Protein AF-A0A5J4RAZ3-F1 (afdb_monomer_lite)

Sequence (82 aa):
MATGTLGGVFTTVEGILIKAKERLEQVSFVGDSATKTEKNKFSAFIQAIDSMSKMSEGPFTIILNDPLGNSYIQDLFYPNPD

Structure (mmCIF, N/CA/C/O backbone):
data_AF-A0A5J4RAZ3-F1
#
_entry.id   AF-A0A5J4RAZ3-F1
#
loop_
_atom_site.group_PDB
_atom_site.id
_atom_site.type_symbol
_atom_site.label_atom_id
_atom_site.label_alt_id
_atom_site.label_comp_id
_atom_site.label_asym_id
_atom_site.label_entity_id
_atom_site.label_seq_id
_atom_site.pdbx_PDB_ins_code
_atom_site.Cartn_x
_atom_site.Cartn_y
_atom_site.Cartn_z
_atom_site.occupancy
_atom_site.B_iso_or_equiv
_atom_site.auth_seq_id
_atom_site.auth_comp_id
_atom_site.auth_asym_id
_atom_site.auth_atom_id
_atom_site.pdbx_PDB_model_num
ATOM 1 N N . MET A 1 1 ? 9.760 -16.409 12.461 1.00 37.59 1 MET A N 1
ATOM 2 C CA . MET A 1 1 ? 9.820 -16.538 10.992 1.00 37.59 1 MET A CA 1
ATOM 3 C C . MET A 1 1 ? 8.487 -16.080 10.421 1.00 37.59 1 MET A C 1
ATOM 5 O O . MET A 1 1 ? 7.552 -16.863 10.401 1.00 37.59 1 MET A O 1
ATOM 9 N N . ALA A 1 2 ? 8.370 -14.813 10.040 1.00 41.47 2 ALA A N 1
ATOM 10 C CA . ALA A 1 2 ? 7.281 -14.352 9.180 1.00 41.47 2 ALA A CA 1
ATOM 11 C C . ALA A 1 2 ? 7.810 -13.178 8.351 1.00 41.47 2 ALA A C 1
ATOM 13 O O . ALA A 1 2 ? 7.443 -12.025 8.550 1.00 41.47 2 ALA A O 1
ATOM 14 N N . THR A 1 3 ? 8.764 -13.477 7.471 1.00 48.19 3 THR A N 1
ATOM 15 C CA . THR A 1 3 ? 9.107 -12.567 6.381 1.00 48.19 3 THR A CA 1
ATOM 16 C C . THR A 1 3 ? 8.009 -12.720 5.334 1.00 48.19 3 THR A C 1
ATOM 18 O O . THR A 1 3 ? 7.908 -13.769 4.704 1.00 48.19 3 THR A O 1
ATOM 21 N N . GLY A 1 4 ? 7.169 -11.692 5.195 1.00 59.16 4 GLY A N 1
ATOM 22 C CA . GLY A 1 4 ? 6.144 -11.585 4.155 1.00 59.16 4 GLY A CA 1
ATOM 23 C C . GLY A 1 4 ? 4.718 -11.489 4.701 1.00 59.16 4 GLY A C 1
ATOM 24 O O . GLY A 1 4 ? 4.146 -12.477 5.144 1.00 59.16 4 GLY A O 1
ATOM 25 N N . THR A 1 5 ? 4.119 -10.299 4.608 1.00 60.69 5 THR A N 1
ATOM 26 C CA . THR A 1 5 ? 2.680 -10.073 4.853 1.00 60.69 5 THR A CA 1
ATOM 27 C C . THR A 1 5 ? 1.833 -10.388 3.613 1.00 60.69 5 THR A C 1
ATOM 29 O O . THR A 1 5 ? 0.687 -10.814 3.738 1.00 60.69 5 THR A O 1
ATOM 32 N N . LEU A 1 6 ? 2.409 -10.216 2.417 1.00 60.16 6 LEU A N 1
ATOM 33 C CA . LEU A 1 6 ? 1.741 -10.374 1.117 1.00 60.16 6 LEU A CA 1
ATOM 34 C C . LEU A 1 6 ? 2.335 -11.494 0.234 1.00 60.16 6 LEU A C 1
ATOM 36 O O . LEU A 1 6 ? 1.745 -11.814 -0.795 1.00 60.16 6 LEU A O 1
ATOM 40 N N . GLY A 1 7 ? 3.452 -12.117 0.637 1.00 67.44 7 GLY A N 1
ATOM 41 C CA . GLY A 1 7 ? 4.188 -13.092 -0.184 1.00 67.44 7 GLY A CA 1
ATOM 42 C C . GLY A 1 7 ? 4.817 -12.471 -1.441 1.00 67.44 7 GLY A C 1
ATOM 43 O O . GLY A 1 7 ? 4.797 -11.254 -1.618 1.00 67.44 7 GLY A O 1
ATOM 44 N N . GLY A 1 8 ? 5.389 -13.303 -2.318 1.00 68.62 8 GLY A N 1
ATOM 45 C CA . GLY A 1 8 ? 5.782 -12.864 -3.659 1.00 68.62 8 GLY A CA 1
ATOM 46 C C . GLY A 1 8 ? 4.528 -12.579 -4.481 1.00 68.62 8 GLY A C 1
ATOM 47 O O . GLY A 1 8 ? 3.705 -13.474 -4.673 1.00 68.62 8 GLY A O 1
ATOM 48 N N . VAL A 1 9 ? 4.352 -11.337 -4.927 1.00 75.94 9 VAL A N 1
ATOM 49 C CA . VAL A 1 9 ? 3.136 -10.908 -5.619 1.00 75.94 9 VAL A CA 1
ATOM 50 C C . VAL A 1 9 ? 3.498 -10.139 -6.882 1.00 75.94 9 VAL A C 1
ATOM 52 O O . VAL A 1 9 ? 4.215 -9.146 -6.837 1.00 75.94 9 VAL A O 1
ATOM 55 N N . PHE A 1 10 ? 2.991 -10.605 -8.021 1.00 83.69 10 PHE A N 1
ATOM 56 C CA . PHE A 1 10 ? 3.002 -9.833 -9.257 1.00 83.69 10 PHE A CA 1
ATOM 57 C C . PHE A 1 10 ? 1.736 -8.974 -9.283 1.00 83.69 10 PHE A C 1
ATOM 59 O O . PHE A 1 10 ? 0.622 -9.498 -9.198 1.00 83.69 10 PHE A O 1
ATOM 66 N N . THR A 1 11 ? 1.898 -7.655 -9.281 1.00 89.31 11 THR A N 1
ATOM 67 C CA . THR A 1 11 ? 0.798 -6.699 -9.104 1.00 89.31 11 THR A CA 1
ATOM 68 C C . THR A 1 11 ? 1.201 -5.317 -9.613 1.00 89.31 11 THR A C 1
ATOM 70 O O . THR A 1 11 ? 2.379 -5.056 -9.837 1.00 89.31 11 THR A O 1
ATOM 73 N N . THR A 1 12 ? 0.226 -4.422 -9.754 1.00 90.38 12 THR A N 1
ATOM 74 C CA . THR A 1 12 ? 0.462 -2.989 -9.963 1.00 90.38 12 THR A CA 1
ATOM 75 C C . THR A 1 12 ? 0.632 -2.260 -8.632 1.00 90.38 12 THR A C 1
ATOM 77 O O . THR A 1 12 ? 0.313 -2.808 -7.569 1.00 90.38 12 THR A O 1
ATOM 80 N N . VAL A 1 13 ? 1.086 -1.006 -8.700 1.00 88.06 13 VAL A N 1
ATOM 81 C CA . VAL A 1 13 ? 1.170 -0.093 -7.552 1.00 88.06 13 VAL A CA 1
ATOM 82 C C . VAL A 1 13 ? -0.183 0.039 -6.844 1.00 88.06 13 VAL A C 1
ATOM 84 O O . VAL A 1 13 ? -0.263 -0.151 -5.631 1.00 88.06 13 VAL A O 1
ATOM 87 N N . GLU A 1 14 ? -1.262 0.271 -7.594 1.00 89.06 14 GLU A N 1
ATOM 88 C CA . GLU A 1 14 ? -2.618 0.366 -7.031 1.00 89.06 14 GLU A CA 1
ATOM 89 C C . GLU A 1 14 ? -3.042 -0.962 -6.393 1.00 89.06 14 GLU A C 1
ATOM 91 O O . GLU A 1 14 ? -3.614 -0.986 -5.305 1.00 89.06 14 GLU A O 1
ATOM 96 N N . GLY A 1 15 ? -2.694 -2.088 -7.023 1.00 89.19 15 GLY A N 1
ATOM 97 C CA . GLY A 1 15 ? -2.987 -3.414 -6.489 1.00 89.19 15 GLY A CA 1
ATOM 98 C C . GLY A 1 15 ? -2.319 -3.688 -5.137 1.00 89.19 15 GLY A C 1
ATOM 99 O O . GLY A 1 15 ? -2.916 -4.368 -4.301 1.00 89.19 15 GLY A O 1
ATOM 100 N N . ILE A 1 16 ? -1.125 -3.137 -4.873 1.00 89.19 16 ILE A N 1
ATOM 101 C CA . ILE A 1 16 ? -0.485 -3.219 -3.545 1.00 89.19 16 ILE A CA 1
ATOM 102 C C . ILE A 1 16 ? -1.322 -2.464 -2.510 1.00 89.19 16 ILE A C 1
ATOM 104 O O . ILE A 1 16 ? -1.580 -3.001 -1.432 1.00 89.19 16 ILE A O 1
ATOM 108 N N . LEU A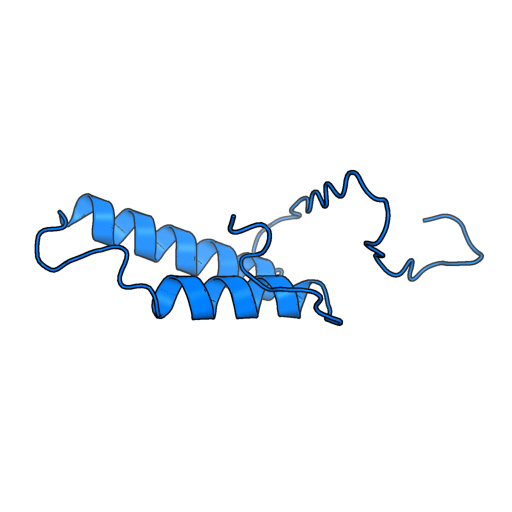 1 17 ? -1.773 -1.249 -2.837 1.00 89.75 17 LEU A N 1
ATOM 109 C CA . LEU A 1 17 ? -2.566 -0.408 -1.935 1.00 89.75 17 LEU A CA 1
ATOM 110 C C . LEU A 1 17 ? -3.917 -1.053 -1.599 1.00 89.75 17 LEU A C 1
ATOM 112 O O . LEU A 1 17 ? -4.285 -1.136 -0.427 1.00 89.75 17 LEU A O 1
ATOM 116 N N . ILE A 1 18 ? -4.618 -1.578 -2.608 1.00 90.12 18 ILE A N 1
ATOM 117 C CA . ILE A 1 18 ? -5.907 -2.259 -2.430 1.00 90.12 18 ILE A CA 1
ATOM 118 C C . ILE A 1 18 ? -5.736 -3.502 -1.553 1.00 90.12 18 ILE A C 1
ATOM 120 O O . ILE A 1 18 ? -6.447 -3.663 -0.563 1.00 90.12 18 ILE A O 1
ATOM 124 N N . LYS A 1 19 ? -4.741 -4.348 -1.847 1.00 88.50 19 LYS A N 1
ATOM 125 C CA . LYS A 1 19 ? -4.475 -5.548 -1.041 1.00 88.50 19 LYS A CA 1
ATOM 126 C C . LYS A 1 19 ? -4.086 -5.200 0.393 1.00 88.50 19 LYS A C 1
ATOM 128 O O . LYS A 1 19 ? -4.496 -5.896 1.319 1.00 88.50 19 LYS A O 1
ATOM 133 N N . ALA A 1 20 ? -3.305 -4.140 0.597 1.00 87.69 20 ALA A N 1
ATOM 134 C CA . ALA A 1 20 ? -2.962 -3.668 1.934 1.00 87.69 20 ALA A CA 1
ATOM 135 C C . ALA A 1 20 ? -4.217 -3.235 2.708 1.00 87.69 20 ALA A C 1
ATOM 137 O O . ALA A 1 20 ? -4.395 -3.661 3.849 1.00 87.69 20 ALA A O 1
ATOM 138 N N . LYS A 1 21 ? -5.113 -2.465 2.075 1.00 88.62 21 LYS A N 1
ATOM 139 C CA . LYS A 1 21 ? -6.404 -2.055 2.649 1.00 88.62 21 LYS A CA 1
ATOM 140 C C . LYS A 1 21 ? -7.258 -3.259 3.048 1.00 88.62 21 LYS A C 1
ATOM 142 O O . LYS A 1 21 ? -7.639 -3.362 4.209 1.00 88.62 21 LYS A O 1
ATOM 147 N N . GLU A 1 22 ? -7.492 -4.195 2.129 1.00 88.81 22 GLU A N 1
ATOM 148 C CA . GLU A 1 22 ? -8.306 -5.394 2.382 1.00 88.81 22 GLU A CA 1
ATOM 149 C C . GLU A 1 22 ? -7.766 -6.213 3.561 1.00 88.81 22 GLU A C 1
ATOM 151 O O . GLU A 1 22 ? -8.519 -6.664 4.424 1.00 88.81 22 GLU A O 1
ATOM 156 N N . ARG A 1 23 ? -6.440 -6.389 3.633 1.00 85.50 23 ARG A N 1
ATOM 157 C CA . ARG A 1 23 ? -5.799 -7.115 4.737 1.00 85.50 23 ARG A CA 1
ATOM 158 C C . ARG A 1 23 ? -5.947 -6.383 6.064 1.00 85.50 23 ARG A C 1
ATOM 160 O O . ARG A 1 23 ? -6.198 -7.033 7.075 1.00 85.50 23 ARG A O 1
ATOM 167 N N . LEU A 1 24 ? -5.803 -5.060 6.069 1.00 85.75 24 LEU A N 1
ATOM 168 C CA . LEU A 1 24 ? -5.987 -4.249 7.270 1.00 85.75 24 LEU A CA 1
ATOM 169 C C . LEU A 1 24 ? -7.440 -4.263 7.753 1.00 85.75 24 LEU A C 1
ATOM 171 O O . LEU A 1 24 ? -7.659 -4.299 8.953 1.00 85.75 24 LEU A O 1
ATOM 175 N N . GLU A 1 25 ? -8.423 -4.268 6.853 1.00 84.94 25 GLU A N 1
ATOM 176 C CA . GLU A 1 25 ? -9.845 -4.350 7.214 1.00 84.94 25 GLU A CA 1
ATOM 177 C C . GLU A 1 25 ? -10.234 -5.738 7.755 1.00 84.94 25 GLU A C 1
ATOM 179 O O . GLU A 1 25 ? -11.059 -5.840 8.662 1.00 84.94 25 GLU A O 1
ATOM 184 N N . GLN A 1 26 ? -9.625 -6.812 7.235 1.00 81.25 26 GLN A N 1
ATOM 185 C CA . GLN A 1 26 ? -9.860 -8.186 7.702 1.00 81.25 26 GLN A CA 1
ATOM 186 C C . GLN A 1 26 ? -9.246 -8.469 9.072 1.00 81.25 26 GLN A C 1
ATOM 188 O O . GLN A 1 26 ? -9.825 -9.187 9.891 1.00 81.25 26 GLN A O 1
ATOM 193 N N . VAL A 1 27 ? -8.052 -7.938 9.324 1.00 72.81 27 VAL A N 1
ATOM 194 C CA . VAL A 1 27 ? -7.434 -8.014 10.641 1.00 72.81 27 VAL A CA 1
ATOM 195 C C . VAL A 1 27 ? -8.126 -6.955 11.480 1.00 72.81 27 VAL A C 1
ATOM 197 O O . VAL A 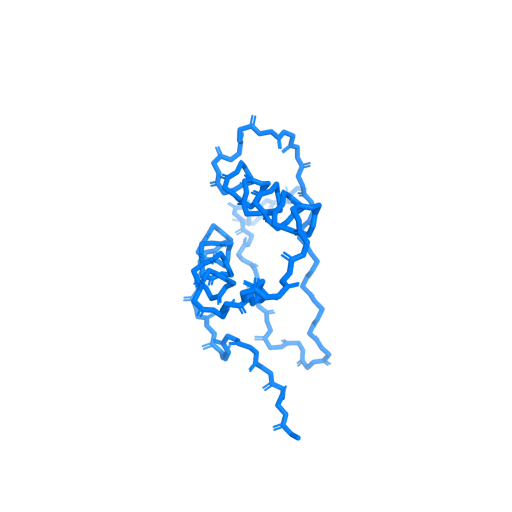1 27 ? -7.777 -5.789 11.381 1.00 72.81 27 VAL A O 1
ATOM 200 N N . SER A 1 28 ? -9.120 -7.341 12.284 1.00 61.56 28 SER A N 1
ATOM 201 C CA . SER A 1 28 ? -9.814 -6.450 13.225 1.00 61.56 28 SER A CA 1
ATOM 202 C C . SER A 1 28 ? -8.825 -5.867 14.248 1.00 61.56 28 SER A C 1
ATOM 204 O O . SER A 1 28 ? -8.778 -6.282 15.403 1.00 61.56 28 SER A O 1
ATOM 206 N N . PHE A 1 29 ? -8.010 -4.902 13.817 1.00 62.72 29 PHE A N 1
ATOM 207 C CA . PHE A 1 29 ? -6.937 -4.265 14.579 1.00 62.72 29 PHE A CA 1
ATOM 208 C C . PHE A 1 29 ? -7.506 -3.436 15.733 1.00 62.72 29 PHE A C 1
ATOM 210 O O . PHE A 1 29 ? -6.835 -3.124 16.712 1.00 62.72 29 PHE A O 1
ATOM 217 N N . VAL A 1 30 ? -8.787 -3.106 15.613 1.00 66.75 30 VAL A N 1
ATOM 218 C CA . VAL A 1 30 ? -9.554 -2.293 16.529 1.00 66.75 30 VAL A CA 1
ATOM 219 C C . VAL A 1 30 ? -10.599 -3.207 17.166 1.00 66.75 30 VAL A C 1
ATOM 221 O O . VAL A 1 30 ? -11.720 -3.323 16.677 1.00 66.75 30 VAL A O 1
ATOM 224 N N . GLY A 1 31 ? -10.194 -3.932 18.212 1.00 67.12 31 GLY A N 1
ATOM 225 C CA . GLY A 1 31 ? -11.081 -4.823 18.965 1.00 67.12 31 GLY A CA 1
ATOM 226 C C . GLY A 1 31 ? -12.283 -4.091 19.577 1.00 67.12 31 GLY A C 1
ATOM 227 O O . GLY A 1 31 ? -12.382 -2.860 19.553 1.00 67.12 31 GLY A O 1
ATOM 228 N N . ASP A 1 32 ? -13.201 -4.844 20.175 1.00 68.12 32 ASP A N 1
ATOM 229 C CA . ASP A 1 32 ? -14.357 -4.296 20.899 1.00 68.12 32 ASP A CA 1
ATOM 230 C C . ASP A 1 32 ? -13.961 -3.267 21.977 1.00 68.12 32 ASP A C 1
ATOM 232 O O . ASP A 1 32 ? -14.641 -2.255 22.152 1.00 68.12 32 ASP A O 1
ATOM 236 N N . SER A 1 33 ? -12.804 -3.485 22.601 1.00 78.75 33 SER A N 1
ATOM 237 C CA . SER A 1 33 ? -12.209 -2.684 23.672 1.00 78.75 33 SER A CA 1
ATOM 238 C C . SER A 1 33 ? -11.506 -1.411 23.191 1.00 78.75 33 SER A C 1
ATOM 240 O O . SER A 1 33 ? -11.058 -0.609 24.010 1.00 78.75 33 SER A O 1
ATOM 242 N N . ALA A 1 34 ? -11.383 -1.203 21.880 1.00 80.62 34 ALA A N 1
ATOM 243 C CA . ALA A 1 34 ? -10.683 -0.042 21.356 1.00 80.62 34 ALA A CA 1
ATOM 244 C C . ALA A 1 34 ? -11.477 1.254 21.551 1.00 80.62 34 ALA A C 1
ATOM 246 O O . ALA A 1 34 ? -12.696 1.328 21.337 1.00 80.62 34 ALA A O 1
ATOM 247 N N . THR A 1 35 ? -10.751 2.310 21.900 1.00 84.12 35 THR A N 1
ATOM 248 C CA . THR A 1 35 ? -11.309 3.637 22.128 1.00 84.12 35 THR A CA 1
ATOM 249 C C . THR A 1 35 ? -11.872 4.228 20.834 1.00 84.12 35 THR A C 1
ATOM 251 O O . THR A 1 35 ? -11.454 3.910 19.717 1.00 84.12 35 THR A O 1
ATOM 254 N N . LYS A 1 36 ? -12.814 5.169 20.970 1.00 84.00 36 LYS A N 1
ATOM 255 C CA . LYS A 1 36 ? -13.358 5.918 19.825 1.00 84.00 36 LYS A CA 1
ATOM 256 C C . LYS A 1 36 ? -12.253 6.629 19.029 1.00 84.00 36 LYS A C 1
ATOM 258 O O . LYS A 1 36 ? -12.327 6.714 17.808 1.00 84.00 36 LYS A O 1
ATOM 263 N N . THR A 1 37 ? -11.210 7.098 19.711 1.00 87.31 37 THR A N 1
ATOM 264 C CA . THR A 1 37 ? -10.057 7.760 19.090 1.00 87.31 37 THR A CA 1
ATOM 265 C C . THR A 1 37 ? -9.259 6.808 18.202 1.00 87.31 37 THR A C 1
ATOM 267 O O . THR A 1 37 ? -8.881 7.187 17.097 1.00 87.31 37 THR A O 1
ATOM 270 N N . GLU A 1 38 ? -9.023 5.574 18.646 1.00 85.06 38 GLU A N 1
ATOM 271 C CA . GLU A 1 38 ? -8.317 4.555 17.855 1.00 85.06 38 GLU A CA 1
ATOM 272 C C . GLU A 1 38 ? -9.138 4.124 16.637 1.00 85.06 38 GLU A C 1
ATOM 274 O O . GLU A 1 38 ? -8.599 4.072 15.533 1.00 85.06 38 GLU A O 1
ATOM 279 N N . LYS A 1 39 ? -10.457 3.938 16.807 1.00 84.81 39 LYS A N 1
ATOM 280 C CA . LYS A 1 39 ? -11.402 3.683 15.701 1.00 84.81 39 LYS A CA 1
ATOM 281 C C . LYS A 1 39 ? -11.343 4.781 14.640 1.00 84.81 39 LYS A C 1
ATOM 283 O O . LYS A 1 39 ? -11.224 4.489 13.453 1.00 84.81 39 LYS A O 1
ATOM 288 N N . ASN A 1 40 ? -11.359 6.043 15.068 1.00 89.00 40 ASN A N 1
ATOM 289 C CA . ASN A 1 40 ? -11.290 7.182 14.155 1.00 89.00 40 ASN A CA 1
ATOM 290 C C . ASN A 1 40 ? -9.943 7.257 13.422 1.00 89.00 40 ASN A C 1
ATOM 292 O O . ASN A 1 40 ? -9.925 7.483 12.216 1.00 89.00 40 ASN A O 1
ATOM 296 N N . LYS A 1 41 ? -8.821 7.042 14.124 1.00 89.69 41 LYS A N 1
ATOM 297 C CA . LYS A 1 41 ? -7.484 7.023 13.506 1.00 89.69 41 LYS A CA 1
ATOM 298 C C . LYS A 1 41 ? -7.359 5.917 12.463 1.00 89.69 41 LYS A C 1
ATOM 300 O O . LYS A 1 41 ? -6.841 6.163 11.380 1.00 89.69 41 LYS A O 1
ATOM 305 N N . PHE A 1 42 ? -7.862 4.726 12.775 1.00 88.50 42 PHE A N 1
ATOM 306 C CA . PHE A 1 42 ? -7.861 3.609 11.840 1.00 88.50 42 PHE A CA 1
ATOM 307 C C . PHE A 1 42 ? -8.722 3.907 10.606 1.00 88.50 42 PHE A C 1
ATOM 309 O O . PHE A 1 42 ? -8.252 3.759 9.483 1.00 88.50 42 PHE A O 1
ATOM 316 N N . SER A 1 43 ? -9.938 4.427 10.797 1.00 88.38 43 SER A N 1
ATOM 317 C CA . SER A 1 43 ? -10.804 4.838 9.684 1.00 88.38 43 SER A CA 1
ATOM 318 C C . SER A 1 43 ? -10.158 5.912 8.803 1.00 88.38 43 SER A C 1
ATOM 320 O O . SER A 1 43 ? -10.274 5.842 7.583 1.00 88.38 43 SER A O 1
ATOM 322 N N . ALA A 1 44 ? -9.472 6.892 9.399 1.00 91.12 44 ALA A N 1
ATOM 323 C CA . ALA A 1 44 ? -8.750 7.924 8.655 1.00 91.12 44 ALA A CA 1
ATOM 324 C C . ALA A 1 44 ? -7.579 7.334 7.853 1.00 91.12 44 ALA A C 1
ATOM 326 O O . ALA A 1 44 ? -7.345 7.729 6.715 1.00 91.12 44 ALA A O 1
ATOM 327 N N . PHE A 1 45 ? -6.873 6.350 8.414 1.00 90.00 45 PHE A N 1
ATOM 328 C CA . PHE A 1 45 ? -5.793 5.654 7.718 1.00 90.00 45 PHE A CA 1
ATOM 329 C C . PHE A 1 45 ? -6.298 4.854 6.509 1.00 90.00 45 PHE A C 1
ATOM 331 O O . PHE A 1 45 ? -5.726 4.953 5.426 1.00 90.00 45 PHE A O 1
ATOM 338 N N . ILE A 1 46 ? -7.407 4.124 6.660 1.00 90.56 46 ILE A N 1
ATOM 339 C CA . ILE A 1 46 ? -8.048 3.406 5.548 1.00 90.56 46 ILE A CA 1
ATOM 340 C C . ILE A 1 46 ? -8.509 4.375 4.449 1.00 90.56 46 ILE A C 1
ATOM 342 O O . ILE A 1 46 ? -8.306 4.098 3.267 1.00 90.56 46 ILE A O 1
ATOM 346 N N . GLN A 1 47 ? -9.072 5.531 4.820 1.00 91.00 47 GLN A N 1
ATOM 347 C CA . GLN A 1 47 ? -9.434 6.575 3.855 1.00 91.00 47 GLN A CA 1
ATOM 348 C C . GLN A 1 47 ? -8.215 7.136 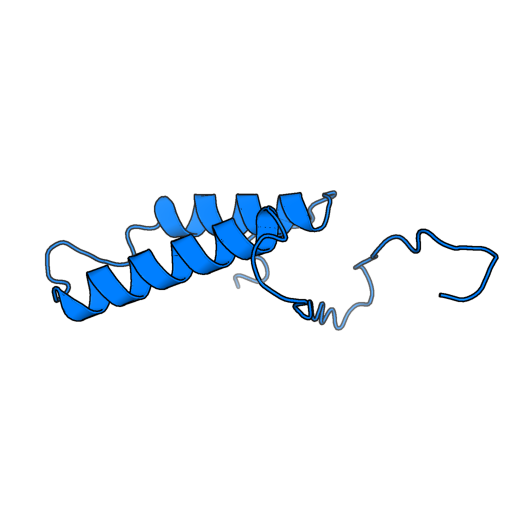3.120 1.00 91.00 47 GLN A C 1
ATOM 350 O O . GLN A 1 47 ? -8.282 7.314 1.910 1.00 91.00 47 GLN A O 1
ATOM 355 N N . ALA A 1 48 ? -7.089 7.347 3.804 1.00 90.38 48 ALA A N 1
ATOM 356 C CA . ALA A 1 48 ? -5.867 7.818 3.158 1.00 90.38 48 ALA A CA 1
ATOM 357 C C . ALA A 1 48 ? -5.363 6.833 2.087 1.00 90.38 48 ALA A C 1
ATOM 359 O O . ALA A 1 48 ? -4.979 7.257 1.000 1.00 90.38 48 ALA A O 1
ATOM 360 N N . ILE A 1 49 ? -5.406 5.521 2.356 1.00 90.06 49 ILE A N 1
ATOM 361 C CA . ILE A 1 49 ? -5.048 4.491 1.361 1.00 90.06 49 ILE A CA 1
ATOM 362 C C . ILE A 1 49 ? -6.005 4.534 0.161 1.00 90.06 49 ILE A C 1
ATOM 364 O O . ILE A 1 49 ? -5.563 4.418 -0.982 1.00 90.06 49 ILE A O 1
ATOM 368 N N . ASP A 1 50 ? -7.301 4.739 0.405 1.00 90.06 50 ASP A N 1
ATOM 369 C CA . ASP A 1 50 ? -8.310 4.870 -0.651 1.00 90.06 50 ASP A CA 1
ATOM 370 C C . ASP A 1 50 ? -8.063 6.107 -1.534 1.00 90.06 50 ASP A C 1
ATOM 372 O O . ASP A 1 50 ? -8.101 6.004 -2.761 1.00 90.06 50 ASP A O 1
ATOM 376 N N . SER A 1 51 ? -7.731 7.249 -0.921 1.00 90.94 51 SER A N 1
ATOM 377 C CA . SER A 1 51 ? -7.367 8.482 -1.628 1.00 90.94 51 SER A CA 1
ATOM 378 C C . SER A 1 51 ? -6.096 8.315 -2.464 1.00 90.94 51 SER A C 1
ATOM 380 O O . SER A 1 51 ? -6.062 8.729 -3.624 1.00 90.94 51 SER A O 1
ATOM 382 N N . MET A 1 52 ? -5.067 7.657 -1.914 1.00 90.56 52 MET A N 1
ATOM 383 C CA . MET A 1 52 ? -3.825 7.348 -2.634 1.00 90.56 52 MET A CA 1
ATOM 384 C C . MET A 1 52 ? -4.083 6.431 -3.835 1.00 90.56 52 MET A C 1
ATOM 386 O O . MET A 1 52 ? -3.603 6.705 -4.931 1.00 90.56 52 MET A O 1
ATOM 390 N N . SER A 1 53 ? -4.898 5.384 -3.662 1.00 87.69 53 SER A N 1
ATOM 391 C CA . SER A 1 53 ? -5.243 4.456 -4.747 1.00 87.69 53 SER A CA 1
ATOM 392 C C . SER A 1 53 ? -6.033 5.114 -5.882 1.00 87.69 53 SER A C 1
ATOM 394 O O . SER A 1 53 ? -6.021 4.596 -6.994 1.00 87.69 53 SER A O 1
ATOM 396 N N . LYS A 1 54 ? -6.743 6.213 -5.611 1.00 88.69 54 LYS A N 1
ATOM 397 C CA . LYS A 1 54 ? -7.509 6.981 -6.607 1.00 88.69 54 LYS A CA 1
ATOM 398 C C . LYS A 1 54 ? -6.745 8.188 -7.150 1.00 88.69 54 LYS A C 1
ATOM 400 O O . LYS A 1 54 ? -7.296 8.917 -7.971 1.00 88.69 54 LYS A O 1
ATOM 405 N N . MET A 1 55 ? -5.526 8.430 -6.658 1.00 86.25 55 MET A N 1
ATOM 406 C CA . MET A 1 55 ? -4.757 9.654 -6.904 1.00 86.25 55 MET A CA 1
ATOM 407 C C . MET A 1 55 ? -5.578 10.936 -6.665 1.00 86.25 55 MET A C 1
ATOM 409 O O . MET A 1 55 ? -5.405 11.936 -7.360 1.00 86.25 55 MET A O 1
ATOM 413 N N . SER A 1 56 ? -6.502 10.916 -5.698 1.00 86.00 56 SER A N 1
ATOM 414 C CA . SER A 1 56 ? -7.395 12.052 -5.435 1.00 86.00 56 SER A CA 1
ATOM 415 C C . SER A 1 56 ? -6.760 13.122 -4.548 1.00 86.00 56 SER A C 1
ATOM 417 O O . SER A 1 56 ? -7.247 14.249 -4.511 1.00 86.00 56 SER A O 1
ATOM 419 N N . GLU A 1 57 ? -5.682 12.786 -3.836 1.00 79.25 57 GLU A N 1
ATOM 420 C CA . GLU A 1 57 ? -4.978 13.692 -2.929 1.00 79.25 57 GLU A CA 1
ATOM 421 C C . GLU A 1 57 ? -3.462 13.550 -3.065 1.00 79.25 57 GLU A C 1
ATOM 423 O O . GLU A 1 57 ? -2.894 12.570 -2.597 1.00 79.25 57 GLU A O 1
ATOM 428 N N . GLY A 1 58 ? -2.826 14.572 -3.651 1.00 77.56 58 GLY A N 1
ATOM 429 C CA . GLY A 1 58 ? -1.377 14.795 -3.641 1.00 77.56 58 GLY A CA 1
ATOM 430 C C . GLY A 1 58 ? -0.501 13.697 -4.274 1.00 77.56 58 GLY A C 1
ATOM 431 O O . GLY A 1 58 ? -0.919 12.558 -4.467 1.00 77.56 58 GLY A O 1
ATOM 432 N N . PRO A 1 59 ? 0.757 14.015 -4.617 1.00 86.19 59 PRO A N 1
ATOM 433 C CA . PRO A 1 59 ? 1.742 12.979 -4.888 1.00 86.19 59 PRO A CA 1
ATOM 434 C C . PRO A 1 59 ? 2.109 12.260 -3.584 1.00 86.19 59 PRO A C 1
ATOM 436 O O . PRO A 1 59 ? 2.177 12.871 -2.516 1.00 86.19 59 PRO A O 1
ATOM 439 N N . PHE A 1 60 ? 2.407 10.970 -3.681 1.00 88.06 60 PHE A N 1
ATOM 440 C CA . PHE A 1 60 ? 2.945 10.178 -2.581 1.00 88.06 60 PHE A CA 1
ATOM 441 C C . PHE A 1 60 ? 4.178 9.406 -3.045 1.00 88.06 60 PHE A C 1
ATOM 443 O O . PHE A 1 60 ? 4.366 9.153 -4.235 1.00 88.06 60 PHE A O 1
ATOM 450 N N . THR A 1 61 ? 5.013 9.015 -2.088 1.00 89.62 61 THR A N 1
ATOM 451 C CA . THR A 1 61 ? 6.239 8.263 -2.355 1.00 89.62 61 THR A CA 1
ATOM 452 C C . THR A 1 61 ? 6.067 6.828 -1.886 1.00 89.62 61 THR A C 1
ATOM 454 O O . THR A 1 61 ? 5.771 6.588 -0.716 1.00 89.62 61 THR A O 1
ATOM 457 N N . ILE A 1 62 ? 6.303 5.867 -2.779 1.00 86.31 62 ILE A N 1
ATOM 458 C CA . ILE A 1 62 ? 6.437 4.454 -2.414 1.00 86.31 62 ILE A CA 1
ATOM 459 C C . ILE A 1 62 ? 7.915 4.120 -2.292 1.00 86.31 62 ILE A C 1
ATOM 461 O O . ILE A 1 62 ? 8.700 4.382 -3.199 1.00 86.31 62 ILE A O 1
ATOM 465 N N . ILE A 1 63 ? 8.280 3.506 -1.170 1.00 89.06 63 ILE A N 1
ATOM 466 C CA . ILE A 1 63 ? 9.634 3.022 -0.909 1.00 89.06 63 ILE A CA 1
ATOM 467 C C . ILE A 1 63 ? 9.573 1.498 -0.827 1.00 89.06 63 ILE A C 1
ATOM 469 O O . ILE A 1 63 ? 9.003 0.947 0.115 1.00 89.06 63 ILE A O 1
ATOM 473 N N . LEU A 1 64 ? 10.168 0.819 -1.810 1.00 85.75 64 LEU A N 1
ATOM 474 C CA . LEU A 1 64 ? 10.306 -0.636 -1.832 1.00 85.75 64 LEU A CA 1
ATOM 475 C C . LEU A 1 64 ? 11.736 -1.009 -1.439 1.00 85.75 64 LEU A C 1
ATOM 477 O O . LEU A 1 64 ? 12.665 -0.842 -2.223 1.00 85.75 64 LEU A O 1
ATOM 481 N N . ASN A 1 65 ? 11.913 -1.479 -0.205 1.00 86.31 65 ASN A N 1
ATOM 482 C CA . ASN A 1 65 ? 13.220 -1.872 0.315 1.00 86.31 65 ASN A CA 1
ATOM 483 C C . ASN A 1 65 ? 13.343 -3.402 0.332 1.00 86.31 65 ASN A C 1
ATOM 485 O O . ASN A 1 65 ? 12.808 -4.057 1.229 1.00 86.31 65 ASN A O 1
ATOM 489 N N . ASP A 1 66 ? 14.030 -3.956 -0.667 1.00 84.50 66 ASP A N 1
ATOM 490 C CA . ASP A 1 66 ? 14.302 -5.388 -0.786 1.00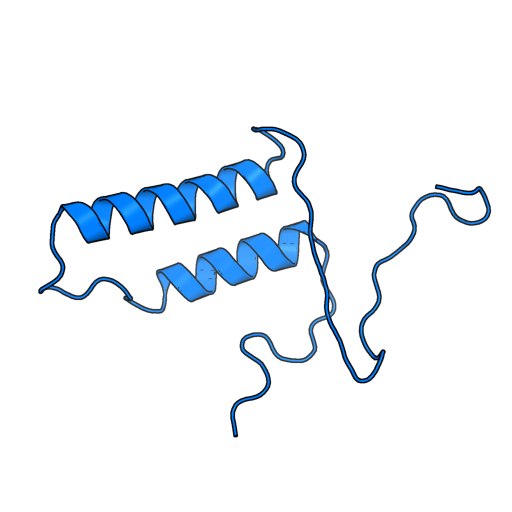 84.50 66 ASP A CA 1
ATOM 491 C C . ASP A 1 66 ? 15.815 -5.658 -0.708 1.00 84.50 66 ASP A C 1
ATOM 493 O O . ASP A 1 66 ? 16.535 -5.383 -1.671 1.00 84.50 66 ASP A O 1
ATOM 497 N N . PRO A 1 67 ? 16.317 -6.227 0.405 1.00 84.56 67 PRO A N 1
ATOM 498 C CA . PRO A 1 67 ? 17.744 -6.481 0.581 1.00 84.56 67 PRO A CA 1
ATOM 499 C C . PRO A 1 67 ? 18.294 -7.559 -0.363 1.00 84.56 67 PRO A C 1
ATOM 501 O O . PRO A 1 67 ? 19.509 -7.662 -0.512 1.00 84.56 67 PRO A O 1
ATOM 504 N N . LEU A 1 68 ? 17.429 -8.377 -0.972 1.00 86.75 68 LEU A N 1
ATOM 505 C CA . LEU A 1 68 ? 17.827 -9.440 -1.895 1.00 86.75 68 LEU A CA 1
ATOM 506 C C . LEU A 1 68 ? 17.704 -9.023 -3.367 1.00 86.75 68 LEU A C 1
ATOM 508 O O . LEU A 1 68 ? 18.098 -9.796 -4.235 1.00 86.75 68 LEU A O 1
ATOM 512 N N . GLY A 1 69 ? 17.171 -7.827 -3.650 1.00 82.75 69 GLY A N 1
ATOM 513 C CA . GLY A 1 69 ? 17.048 -7.298 -5.012 1.00 82.75 69 GLY A CA 1
ATOM 514 C C . GLY A 1 69 ? 16.120 -8.105 -5.927 1.00 82.75 69 GLY A C 1
ATOM 515 O O . GLY A 1 69 ? 16.281 -8.065 -7.142 1.00 82.75 69 GLY A O 1
ATOM 516 N N . ASN A 1 70 ? 15.161 -8.845 -5.367 1.00 85.25 70 ASN A N 1
ATOM 517 C CA . ASN A 1 70 ? 14.213 -9.674 -6.121 1.00 85.25 70 ASN A CA 1
ATOM 518 C C . ASN A 1 70 ? 12.908 -8.938 -6.463 1.00 85.25 70 ASN A C 1
ATOM 520 O O . ASN A 1 70 ? 11.986 -9.523 -7.033 1.00 85.25 70 ASN A O 1
ATOM 5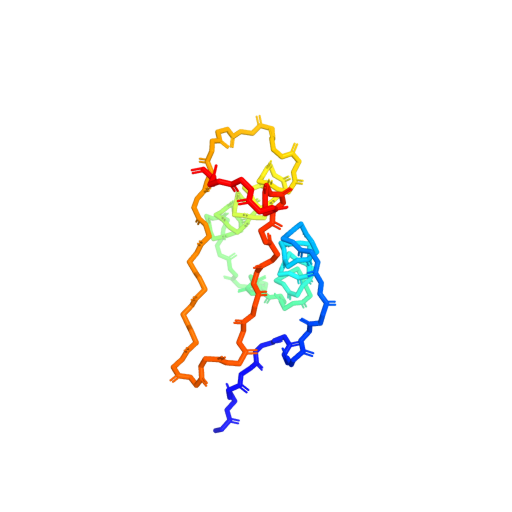24 N N . SER A 1 71 ? 12.814 -7.666 -6.095 1.00 85.88 71 SER A N 1
ATOM 525 C CA . SER A 1 71 ? 11.662 -6.811 -6.337 1.00 85.88 71 SER A CA 1
ATOM 526 C C . SER A 1 71 ? 11.889 -5.920 -7.556 1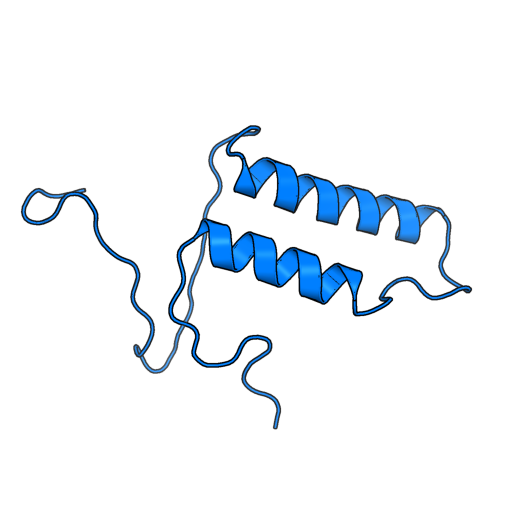.00 85.88 71 SER A C 1
ATOM 528 O O . SER A 1 71 ? 12.977 -5.384 -7.746 1.00 85.88 71 SER A O 1
ATOM 530 N N . TYR A 1 72 ? 10.847 -5.739 -8.369 1.00 87.25 72 TYR A N 1
ATOM 531 C CA . TYR A 1 72 ? 10.898 -4.953 -9.601 1.00 87.25 72 TYR A CA 1
ATOM 532 C C . TYR A 1 72 ? 9.692 -4.014 -9.703 1.00 87.25 72 TYR A C 1
ATOM 534 O O . TYR A 1 72 ? 8.563 -4.418 -9.416 1.00 87.25 72 TYR A O 1
ATOM 542 N N . ILE A 1 73 ? 9.939 -2.776 -10.135 1.00 87.25 73 ILE A N 1
ATOM 543 C CA . ILE A 1 73 ? 8.918 -1.795 -10.518 1.00 87.25 73 ILE A CA 1
ATOM 544 C C . ILE A 1 73 ? 9.136 -1.493 -11.999 1.00 87.25 73 ILE A C 1
ATOM 546 O O . ILE A 1 73 ? 10.265 -1.243 -12.418 1.00 87.25 73 ILE A O 1
ATOM 550 N N . GLN A 1 74 ? 8.063 -1.549 -12.787 1.00 86.50 74 GLN A N 1
ATOM 551 C CA . GLN A 1 74 ? 8.123 -1.255 -14.214 1.00 86.50 74 GLN A CA 1
ATOM 552 C C . GLN A 1 74 ? 8.372 0.240 -14.449 1.00 86.50 74 GLN A C 1
ATOM 554 O O . GLN A 1 74 ? 7.586 1.069 -13.997 1.00 86.50 74 GLN A O 1
ATOM 559 N N . ASP A 1 75 ? 9.427 0.545 -15.201 1.00 85.88 75 ASP A N 1
ATOM 560 C CA . ASP A 1 75 ? 9.668 1.849 -15.824 1.00 85.88 75 ASP A CA 1
ATOM 561 C C . ASP A 1 75 ? 8.762 1.970 -17.067 1.00 85.88 75 ASP A C 1
ATOM 563 O O . ASP A 1 75 ? 8.755 1.089 -17.935 1.00 85.88 75 ASP A O 1
ATOM 567 N N . LEU A 1 76 ? 7.936 3.019 -17.113 1.00 84.06 76 LEU A N 1
ATOM 568 C CA . LEU A 1 76 ? 6.968 3.256 -18.192 1.00 84.06 76 LEU A CA 1
ATOM 569 C C . LEU A 1 76 ? 7.553 4.064 -19.361 1.00 84.06 76 LEU A C 1
ATOM 571 O O . LEU A 1 76 ? 6.938 4.098 -20.428 1.00 84.06 76 LEU A O 1
ATOM 575 N N . PHE A 1 77 ? 8.706 4.706 -19.173 1.00 80.62 77 PHE A N 1
ATOM 576 C CA . PHE A 1 77 ? 9.311 5.633 -20.126 1.00 80.62 77 PHE A CA 1
ATOM 577 C C . PHE A 1 77 ? 10.512 5.028 -20.866 1.00 80.62 77 PHE A C 1
ATOM 579 O O . PHE A 1 77 ? 10.904 5.552 -21.913 1.00 80.62 77 PHE A O 1
ATOM 586 N N . TYR A 1 78 ? 11.014 3.870 -20.422 1.00 76.50 78 TYR A N 1
ATOM 587 C CA . TYR A 1 78 ? 12.061 3.106 -21.105 1.00 76.50 78 TYR A CA 1
ATOM 588 C C . TYR A 1 78 ? 11.808 2.945 -22.626 1.00 76.50 78 TYR A C 1
ATOM 590 O O . TYR A 1 78 ? 10.722 2.518 -23.032 1.00 76.50 78 TYR A O 1
ATOM 598 N N . PRO A 1 79 ? 12.801 3.212 -23.506 1.00 73.06 79 PRO A N 1
ATOM 599 C CA . PRO A 1 79 ? 14.215 3.499 -23.229 1.00 73.06 79 PRO A CA 1
ATOM 600 C C . PRO A 1 79 ? 14.540 4.985 -23.000 1.00 73.06 79 PRO A C 1
ATOM 602 O O . PRO A 1 79 ? 15.717 5.335 -22.895 1.00 73.06 79 PRO A O 1
ATOM 605 N N . ASN A 1 80 ? 13.537 5.864 -22.970 1.00 73.81 80 ASN A N 1
ATOM 606 C CA . ASN A 1 80 ? 13.753 7.265 -22.632 1.00 73.81 80 ASN A CA 1
ATOM 607 C C . ASN A 1 80 ? 13.941 7.394 -21.111 1.00 73.81 80 ASN A C 1
ATOM 609 O O . ASN A 1 80 ? 13.317 6.643 -20.366 1.00 73.81 80 ASN A O 1
ATOM 613 N N . PRO A 1 81 ? 14.804 8.307 -20.641 1.00 65.25 81 PRO A N 1
ATOM 614 C CA . PRO A 1 81 ? 14.948 8.551 -19.212 1.00 65.25 81 PRO A CA 1
ATOM 615 C C . PRO A 1 81 ? 13.652 9.128 -18.615 1.00 65.25 81 PRO A C 1
ATOM 617 O O . PRO A 1 81 ? 13.059 10.024 -19.223 1.00 65.25 81 PRO A O 1
ATOM 620 N N . ASP A 1 82 ? 13.267 8.592 -17.450 1.00 60.38 82 ASP A N 1
ATOM 621 C CA . ASP A 1 82 ? 12.214 9.081 -16.536 1.00 60.38 82 ASP A CA 1
ATOM 622 C C . ASP A 1 82 ? 12.435 10.538 -16.081 1.00 60.38 82 ASP A C 1
ATOM 624 O O . ASP A 1 82 ? 13.596 10.901 -15.761 1.00 60.38 82 ASP A O 1
#

InterPro domains:
  IPR040141 ZPR1 [PTHR10876] (2-82)
  IPR042451 ZPR1, A/B domain [G3DSA:2.60.120.1040] (1-82)
  IPR056180 ZPR1, jelly-roll domain [PF22794] (2-82)

Organism: NCBI:txid222440

Secondary structure (DSSP, 8-state):
----SS-S----HHHHHHHHHHHHHHTT-S-TT--HHHHHHHHHHHHHHHHHHTT-S---------TTS------SSTTS--

Radius of gyration: 16.03 Å; chains: 1; bounding box: 32×31×47 Å

pLDDT: mean 81.1, std 11.63, range [37.59, 91.12]

Foldseek 3Di:
DDDDPPPDDDDAPLRVLVVVLVSLVVPCPQDPPHDPVVVVVSVVVSVVSVCVSVVVDDDDDDDDDDPVPPDDDDDPQPPDDD